Protein AF-A0ABD2E336-F1 (afdb_monomer)

pLDDT: mean 95.18, std 4.72, range [58.19, 98.5]

Organism: Daubentonia madagascariensis (NCBI:txid31869)

Radius of gyration: 16.61 Å; Cα contacts (8 Å, |Δi|>4): 92; chains: 1; bounding box: 41×36×40 Å

InterPro domains:
  IPR001698 F-actin-capping protein subunit beta [PF01115] (6-111)
  IPR001698 F-actin-capping protein subunit beta [PR00192] (5-25)
  IPR001698 F-actin-capping protein subunit beta [PR00192] (26-47)
  IPR001698 F-actin-capping protein subunit beta [PR00192] (57-83)
  IPR001698 F-actin-capping protein subunit beta [PR00192] (97-112)
  IPR001698 F-actin-capping protein subunit beta [PTHR10619] (1-112)
  IPR019771 F-actin capping protein, beta subunit, conserved site [PS00231] (62-67)
  IPR037282 F-actin-capping protein subunit alpha/beta [SSF90096] (2-112)
  IPR043175 F-actin-capping protein subunit beta, N-terminal domain [G3DSA:1.20.58.570] (1-89)

Nearest PDB structures (foldseek):
  3aa6-assembly1_B  TM=1.005E+00  e=2.954E-17  Gallus gallus
  7ds6-assembly1_B  TM=1.005E+00  e=5.542E-17  Gallus gallus
  3lk4-assembly12_8  TM=1.004E+00  e=9.166E-17  Gallus gallus
  7ds3-assembly1_B  TM=8.995E-01  e=4.887E-17  Gallus gallus
  7ds2-assembly1_B  TM=9.276E-01  e=1.337E-16  Gallus gallus

Foldseek 3Di:
DVVVLLVVLVVVLVPPDVVCNVVSLVVSCVVPVVCNVVSLVPRDDPWDWDADPVVRDIDTDGPVQDDDHWGADLPPRATVVGDPDDDHDDPVVNVVSNVVVVVVVVVVVVPD

Sequence (112 aa):
MSDQQLDCALDLMRRLPPQQIEKNLSDLIDLVPGLCEDLLSSVDQPLKIARDKVVGKDYLLCDYNRDGDSYRSPWSNKYDPPLEDGAMPSARLRKLEVEANNAFDQYRDLCF

Secondary structure (DSSP, 8-state):
-HHHHHHHHHHHHTTS-GGGHHHHHHHHHHH-GGGHHHHHHHS--PPEEEEETTTTEEEEE-GGGEETTEEE-TTT--EES--SS-----HHHHHHHHHHHHHHHHHHHHH-

Solvent-accessible surface area (backbone atoms only — not comparable to full-atom values): 6938 Å² total; per-residue (Å²): 110,68,66,62,52,49,55,51,51,56,54,46,65,75,67,51,67,72,93,43,47,74,58,53,50,52,54,48,31,73,73,41,61,92,44,40,70,63,46,58,75,69,51,90,70,86,73,42,81,46,70,39,84,88,78,72,45,78,43,76,50,54,64,93,42,47,48,93,93,18,38,48,35,85,82,78,69,43,43,53,60,79,61,96,82,59,92,72,72,54,75,71,53,45,55,52,50,50,55,48,51,59,53,50,52,54,48,43,74,75,74,110

Structure (mmCIF, N/CA/C/O backbone):
data_AF-A0ABD2E336-F1
#
_entry.id   AF-A0ABD2E336-F1
#
loop_
_atom_site.group_PDB
_atom_site.id
_atom_site.type_symbol
_atom_site.label_atom_id
_atom_site.label_alt_id
_atom_site.label_comp_id
_atom_site.label_asym_id
_atom_site.label_entity_id
_atom_site.label_seq_id
_atom_site.pdbx_PDB_ins_code
_atom_site.Cartn_x
_atom_site.Cartn_y
_atom_site.Cartn_z
_atom_site.occupancy
_atom_site.B_iso_or_equiv
_atom_site.auth_seq_id
_atom_site.auth_comp_id
_atom_site.auth_asym_id
_atom_site.auth_atom_id
_atom_site.pdbx_PDB_model_num
ATOM 1 N N . MET A 1 1 ? 25.079 -2.117 -12.915 1.00 58.19 1 MET A N 1
ATOM 2 C CA . MET A 1 1 ? 24.184 -2.356 -14.072 1.00 58.19 1 MET A CA 1
ATOM 3 C C . MET A 1 1 ? 22.735 -2.258 -13.620 1.00 58.19 1 MET A C 1
ATOM 5 O O . MET A 1 1 ? 22.050 -1.418 -14.176 1.00 58.19 1 MET A O 1
ATOM 9 N N . SER A 1 2 ? 22.330 -2.982 -12.564 1.00 74.31 2 SER A N 1
ATOM 10 C CA . SER A 1 2 ? 21.000 -2.847 -11.934 1.00 74.31 2 SER A CA 1
ATOM 11 C C . SER A 1 2 ? 20.663 -1.406 -11.522 1.00 74.31 2 SER A C 1
ATOM 13 O O . SER A 1 2 ? 19.646 -0.880 -11.952 1.00 74.31 2 SER A O 1
ATOM 15 N N . ASP A 1 3 ? 21.568 -0.717 -10.815 1.00 86.44 3 ASP A N 1
ATOM 16 C CA . ASP A 1 3 ? 21.318 0.649 -10.312 1.00 86.44 3 ASP A CA 1
ATOM 17 C C . ASP A 1 3 ? 21.028 1.661 -11.426 1.00 86.44 3 ASP A C 1
ATOM 19 O O . ASP A 1 3 ? 20.097 2.451 -11.334 1.00 86.44 3 ASP A O 1
ATOM 23 N N . GLN A 1 4 ? 21.774 1.590 -12.533 1.00 94.38 4 GLN A N 1
ATOM 24 C CA . GLN A 1 4 ? 21.534 2.462 -13.683 1.00 94.38 4 GLN A CA 1
ATOM 25 C C . GLN A 1 4 ? 20.177 2.165 -14.338 1.00 94.38 4 GLN A C 1
ATOM 27 O O . GLN A 1 4 ? 19.512 3.080 -14.816 1.00 94.38 4 GLN A O 1
ATOM 32 N N . GLN A 1 5 ? 19.763 0.895 -14.377 1.00 94.38 5 GLN A N 1
ATOM 33 C CA . GLN A 1 5 ? 18.451 0.523 -14.906 1.00 94.38 5 GLN A CA 1
ATOM 34 C C . GLN A 1 5 ? 17.330 1.035 -13.999 1.00 94.38 5 GLN A C 1
ATOM 36 O O . GLN A 1 5 ? 16.352 1.567 -14.520 1.00 94.38 5 GLN A O 1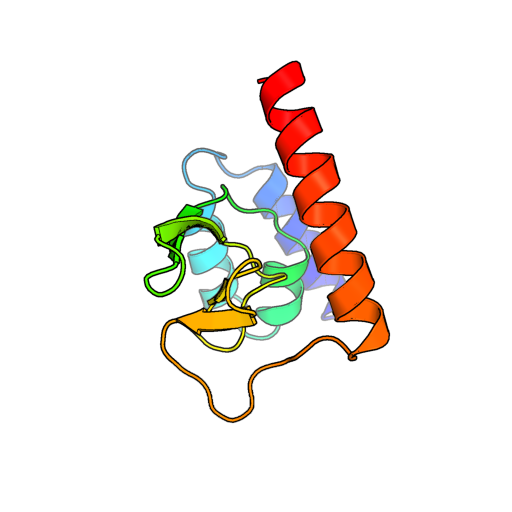
ATOM 41 N N . LEU A 1 6 ? 17.494 0.944 -12.675 1.00 93.69 6 LEU A N 1
ATOM 42 C CA . LEU A 1 6 ? 16.545 1.491 -11.710 1.00 93.69 6 LEU A CA 1
ATOM 43 C C . LEU A 1 6 ? 16.445 3.017 -11.831 1.00 93.69 6 LEU A C 1
ATOM 45 O O . LEU A 1 6 ? 15.343 3.541 -11.972 1.00 93.69 6 LEU A O 1
ATOM 49 N N . ASP A 1 7 ? 17.573 3.728 -11.893 1.00 96.56 7 ASP A N 1
ATOM 50 C CA . ASP A 1 7 ? 17.597 5.183 -12.091 1.00 96.56 7 ASP A CA 1
ATOM 51 C C . ASP A 1 7 ? 16.844 5.602 -13.362 1.00 96.56 7 ASP A C 1
ATOM 53 O O . ASP A 1 7 ? 16.034 6.536 -13.342 1.00 96.56 7 ASP A O 1
ATOM 57 N N . CYS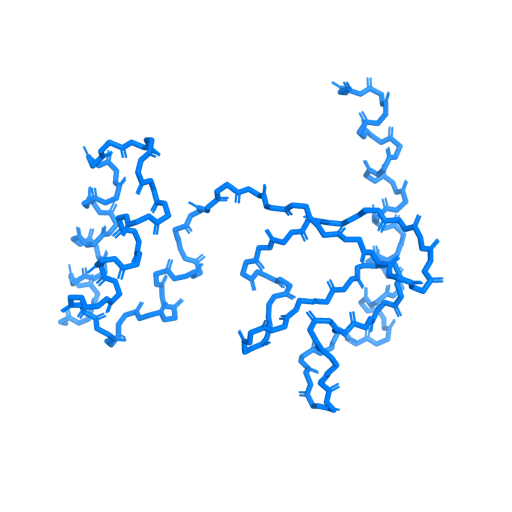 A 1 8 ? 17.070 4.891 -14.473 1.00 96.75 8 CYS A N 1
ATOM 58 C CA . CYS A 1 8 ? 16.367 5.132 -15.731 1.00 96.75 8 CYS A CA 1
ATOM 59 C C . CYS A 1 8 ? 14.870 4.799 -15.641 1.00 96.75 8 CYS A C 1
ATOM 61 O O . CYS A 1 8 ? 14.051 5.534 -16.191 1.00 96.75 8 CYS A O 1
ATOM 63 N N . ALA A 1 9 ? 14.503 3.719 -14.953 1.00 96.19 9 ALA A N 1
ATOM 64 C CA . ALA A 1 9 ? 13.117 3.305 -14.769 1.00 96.19 9 ALA A CA 1
ATOM 65 C C . ALA A 1 9 ? 12.331 4.328 -13.927 1.00 96.19 9 ALA A C 1
ATOM 67 O O . ALA A 1 9 ? 11.244 4.758 -14.319 1.00 96.19 9 ALA A O 1
ATOM 68 N N . LEU A 1 10 ? 12.921 4.812 -12.830 1.00 96.19 10 LEU A N 1
ATOM 69 C CA . LEU A 1 10 ? 12.349 5.883 -12.014 1.00 96.19 10 LEU A CA 1
ATOM 70 C C . LEU A 1 10 ? 12.250 7.200 -12.795 1.00 96.19 10 LEU A C 1
ATOM 72 O O . LEU A 1 10 ? 11.274 7.936 -12.648 1.00 96.19 10 LEU A O 1
ATOM 76 N N . ASP A 1 11 ? 13.230 7.506 -13.651 1.00 97.62 11 ASP A N 1
ATOM 77 C CA . ASP A 1 11 ? 13.152 8.672 -14.536 1.00 97.62 11 ASP A CA 1
ATOM 78 C C . ASP A 1 11 ? 12.018 8.566 -15.553 1.00 97.62 11 ASP A C 1
ATOM 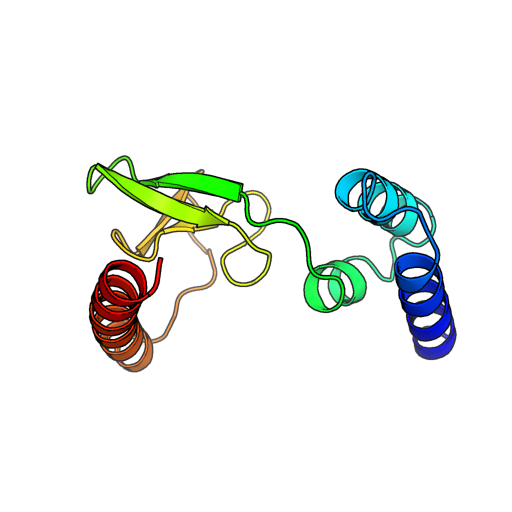80 O O . ASP A 1 11 ? 11.320 9.550 -15.803 1.00 97.62 11 ASP A O 1
ATOM 84 N N . LEU A 1 12 ? 11.779 7.369 -16.084 1.00 97.19 12 LEU A N 1
ATOM 85 C CA . LEU A 1 12 ? 10.674 7.117 -16.994 1.00 97.19 12 LEU A CA 1
ATOM 86 C C . LEU A 1 12 ? 9.322 7.337 -16.298 1.00 97.19 12 LEU A C 1
ATOM 88 O O . LEU A 1 12 ? 8.468 8.046 -16.835 1.00 97.19 12 LEU A O 1
ATOM 92 N N . MET A 1 13 ? 9.157 6.837 -15.070 1.00 96.69 13 MET A N 1
ATOM 93 C CA . MET A 1 13 ? 7.928 7.026 -14.284 1.00 96.69 13 MET A CA 1
ATOM 94 C C . MET A 1 13 ? 7.651 8.493 -13.926 1.00 96.69 13 MET A C 1
ATOM 96 O O . MET A 1 13 ? 6.492 8.878 -13.800 1.00 96.69 13 MET A O 1
ATOM 100 N N . ARG A 1 14 ? 8.682 9.348 -13.847 1.00 96.75 14 ARG A N 1
ATOM 101 C CA . ARG A 1 14 ? 8.515 10.806 -13.675 1.00 96.75 14 ARG A CA 1
ATOM 102 C C . ARG A 1 14 ? 8.065 11.538 -14.944 1.00 96.75 14 ARG A C 1
ATOM 104 O O . ARG A 1 14 ? 7.663 12.698 -14.858 1.00 96.75 14 ARG A O 1
ATOM 111 N N . ARG A 1 15 ? 8.180 10.915 -16.121 1.00 97.44 15 ARG A N 1
ATOM 112 C CA . ARG A 1 15 ? 7.923 11.550 -17.428 1.00 97.44 15 ARG A CA 1
ATOM 113 C C . ARG A 1 15 ? 6.687 11.016 -18.136 1.00 97.44 15 ARG A C 1
ATOM 115 O O . ARG A 1 15 ? 6.093 11.745 -18.930 1.00 97.44 15 ARG A O 1
ATOM 122 N N . LEU A 1 16 ? 6.326 9.757 -17.901 1.00 97.31 16 LEU A N 1
ATOM 123 C CA . LEU A 1 16 ? 5.131 9.164 -18.489 1.00 97.31 16 LEU A CA 1
ATOM 124 C C . LEU A 1 16 ? 3.852 9.821 -17.935 1.00 97.31 16 LEU A C 1
ATOM 126 O O . LEU A 1 16 ? 3.852 10.323 -16.810 1.00 97.31 16 LEU A O 1
ATOM 130 N N . PRO A 1 17 ? 2.742 9.819 -18.698 1.00 97.31 17 PRO A N 1
ATOM 131 C CA . PRO A 1 17 ? 1.483 10.394 -18.239 1.00 97.31 17 PRO A CA 1
ATOM 132 C C . PRO A 1 17 ? 1.008 9.744 -16.927 1.00 97.31 17 PRO A C 1
ATOM 134 O O . PRO A 1 17 ? 0.769 8.530 -16.907 1.00 97.31 17 PRO A O 1
ATOM 137 N N . PRO A 1 18 ? 0.808 10.517 -15.842 1.00 95.69 18 PRO A N 1
ATOM 138 C CA . PRO A 1 18 ? 0.460 9.961 -14.533 1.00 95.69 18 PRO A CA 1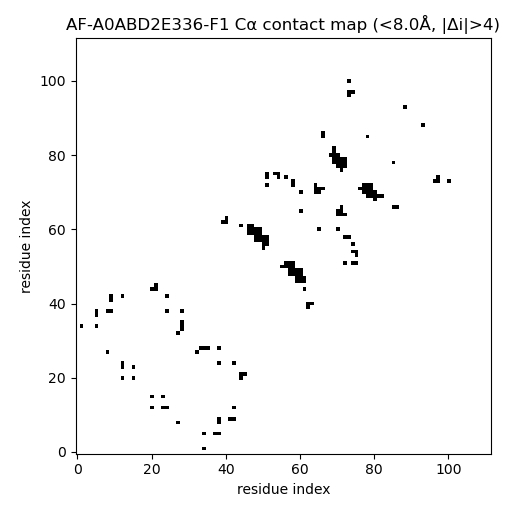
ATOM 139 C C . PRO A 1 18 ? -0.933 9.315 -14.506 1.00 95.69 18 PRO A C 1
ATOM 141 O O . PRO A 1 18 ? -1.208 8.474 -13.659 1.00 95.69 18 PRO A O 1
ATOM 144 N N . GLN A 1 19 ? -1.810 9.635 -15.463 1.00 95.31 19 GLN A N 1
ATOM 145 C CA . GLN A 1 19 ? -3.129 9.002 -15.603 1.00 95.31 19 GLN A CA 1
ATOM 146 C C . GLN A 1 19 ? -3.039 7.502 -15.921 1.00 95.31 19 GLN A C 1
ATOM 148 O O . GLN A 1 19 ? -4.021 6.786 -15.758 1.00 95.31 19 GLN A O 1
ATOM 153 N N . GLN A 1 20 ? -1.883 7.033 -16.398 1.00 95.75 20 GLN A N 1
ATOM 154 C CA . GLN A 1 20 ? -1.640 5.637 -16.757 1.00 95.75 20 GLN A CA 1
ATOM 155 C C . GLN A 1 20 ? -0.681 4.951 -15.777 1.00 95.75 20 GLN A C 1
ATOM 157 O O . GLN A 1 20 ? -0.135 3.912 -16.114 1.00 95.75 20 GLN A O 1
ATOM 162 N N . ILE A 1 21 ? -0.462 5.506 -14.578 1.00 95.00 21 ILE A N 1
ATOM 163 C CA . ILE A 1 21 ? 0.586 5.059 -13.646 1.00 95.00 21 ILE A CA 1
ATOM 164 C C . ILE A 1 21 ? 0.572 3.552 -13.352 1.00 95.00 21 ILE A C 1
ATOM 166 O O . ILE A 1 21 ? 1.624 2.925 -13.421 1.00 95.00 21 ILE A O 1
ATOM 170 N N . GLU A 1 22 ? -0.602 2.956 -13.117 1.00 92.19 22 GLU A N 1
ATOM 171 C CA . GLU A 1 22 ? -0.723 1.512 -12.860 1.00 92.19 22 GLU A CA 1
ATOM 172 C C . GLU A 1 22 ? -0.265 0.686 -14.069 1.00 92.19 22 GLU A C 1
ATOM 174 O O . GLU A 1 22 ? 0.485 -0.279 -13.934 1.00 92.19 22 GLU A O 1
ATOM 179 N N . LYS A 1 23 ? -0.675 1.107 -15.271 1.00 94.88 23 LYS A N 1
ATOM 180 C CA . LYS A 1 23 ? -0.284 0.456 -16.519 1.00 94.88 23 LYS A CA 1
ATOM 181 C C . LYS A 1 23 ? 1.200 0.661 -16.814 1.00 94.88 23 LYS A C 1
ATOM 183 O O . LYS A 1 23 ? 1.879 -0.297 -17.142 1.00 94.88 23 LYS A O 1
ATOM 188 N N . ASN A 1 24 ? 1.703 1.883 -16.656 1.00 96.50 24 ASN A N 1
ATOM 189 C CA . ASN A 1 24 ? 3.106 2.215 -16.882 1.00 96.50 24 ASN A CA 1
ATOM 190 C C . ASN A 1 24 ? 4.020 1.367 -15.992 1.00 96.50 24 ASN A C 1
ATOM 192 O O . ASN A 1 24 ? 5.034 0.873 -16.469 1.00 96.50 24 ASN A O 1
ATOM 196 N N . LEU A 1 25 ? 3.656 1.180 -14.719 1.00 95.00 25 LEU A N 1
ATOM 197 C CA . LEU A 1 25 ? 4.426 0.345 -13.803 1.00 95.00 25 LEU A CA 1
ATOM 198 C C . LEU A 1 25 ? 4.375 -1.133 -14.206 1.00 95.00 25 LEU A C 1
ATOM 200 O O . LEU A 1 25 ? 5.418 -1.778 -14.235 1.00 95.00 25 LEU A O 1
ATOM 204 N N . SER A 1 26 ? 3.194 -1.649 -14.566 1.00 94.25 26 SER A N 1
ATOM 205 C CA . SER A 1 26 ? 3.048 -3.019 -15.077 1.00 94.25 26 SER A CA 1
ATOM 206 C C . SER A 1 26 ? 3.908 -3.249 -16.323 1.00 94.25 26 SER A C 1
ATOM 208 O O . SER A 1 26 ? 4.702 -4.184 -16.355 1.00 94.25 26 SER A O 1
ATOM 210 N N . ASP A 1 27 ? 3.813 -2.356 -17.310 1.00 96.62 27 ASP A N 1
ATOM 211 C CA . ASP A 1 27 ? 4.574 -2.432 -18.560 1.00 96.62 27 ASP A CA 1
ATOM 212 C C . ASP A 1 27 ? 6.096 -2.339 -18.293 1.00 96.62 27 ASP A C 1
ATOM 214 O O . ASP A 1 27 ? 6.900 -2.955 -18.994 1.00 96.62 27 ASP A O 1
ATOM 218 N N . LEU A 1 28 ? 6.512 -1.586 -17.267 1.00 95.38 28 LEU A N 1
ATOM 219 C CA . LEU A 1 28 ? 7.918 -1.433 -16.880 1.00 95.38 28 LEU A CA 1
ATOM 220 C C . LEU A 1 28 ? 8.474 -2.674 -16.168 1.00 95.38 28 LEU A C 1
ATOM 222 O O . LEU A 1 28 ? 9.622 -3.048 -16.415 1.00 95.38 28 LEU A O 1
ATOM 226 N N . ILE A 1 29 ? 7.659 -3.328 -15.335 1.00 94.62 29 ILE A N 1
ATOM 227 C CA . ILE A 1 29 ? 7.985 -4.621 -14.720 1.00 94.62 29 ILE A CA 1
ATOM 228 C C . ILE A 1 29 ? 8.102 -5.700 -15.803 1.00 94.62 29 ILE A C 1
ATOM 230 O O . ILE A 1 29 ? 9.066 -6.461 -15.791 1.00 94.62 29 ILE A O 1
ATOM 234 N N . ASP A 1 30 ? 7.193 -5.725 -16.780 1.00 95.25 30 ASP A N 1
ATOM 235 C CA . ASP A 1 30 ? 7.260 -6.663 -17.908 1.00 95.25 30 ASP A CA 1
ATOM 236 C C . ASP A 1 30 ? 8.515 -6.439 -18.770 1.00 95.25 30 ASP A C 1
ATOM 238 O O . ASP A 1 30 ? 9.131 -7.393 -19.255 1.00 95.25 30 ASP A O 1
ATOM 242 N N . LEU A 1 31 ? 8.927 -5.177 -18.945 1.00 95.62 31 LEU A N 1
ATOM 243 C CA . LEU A 1 31 ? 10.123 -4.809 -19.702 1.00 95.62 31 LEU A CA 1
ATOM 244 C C . LEU A 1 31 ? 11.422 -5.195 -18.981 1.00 95.62 31 LEU A C 1
ATOM 246 O O . LEU A 1 31 ? 12.381 -5.622 -19.629 1.00 95.62 31 LEU A O 1
ATOM 250 N N . VAL A 1 32 ? 11.478 -5.026 -17.656 1.00 94.62 32 VAL A N 1
ATOM 251 C CA . VAL A 1 32 ? 12.660 -5.342 -16.840 1.00 94.62 32 VAL A CA 1
ATOM 252 C C . VAL A 1 32 ? 12.253 -6.131 -15.585 1.00 94.62 32 VAL A C 1
ATOM 254 O O . VAL A 1 32 ? 12.294 -5.593 -14.476 1.00 94.62 32 VAL A O 1
ATOM 257 N N . PRO A 1 33 ? 11.940 -7.438 -15.714 1.00 93.56 33 PRO A N 1
ATOM 258 C CA . PRO A 1 33 ? 11.415 -8.236 -14.598 1.00 93.56 33 PRO A CA 1
ATOM 259 C C . PRO A 1 33 ? 12.357 -8.331 -13.394 1.00 93.56 33 PRO A C 1
ATOM 261 O O . PRO A 1 33 ? 11.911 -8.504 -12.263 1.00 93.56 33 PRO A O 1
ATOM 264 N N . GLY A 1 34 ? 13.667 -8.186 -13.621 1.00 93.69 34 GLY A N 1
ATOM 265 C CA . GLY A 1 34 ? 14.678 -8.199 -12.562 1.00 93.69 34 GLY A CA 1
ATOM 266 C C . GLY A 1 34 ? 14.599 -7.024 -11.583 1.00 93.69 34 GLY A C 1
ATOM 267 O O . GLY A 1 34 ? 15.223 -7.103 -10.535 1.00 93.69 34 GLY A O 1
ATOM 268 N N . LEU A 1 35 ? 13.842 -5.966 -11.902 1.00 93.69 35 LEU A N 1
ATOM 269 C CA . LEU A 1 35 ? 13.628 -4.806 -11.029 1.00 93.69 35 LEU A CA 1
ATOM 270 C C . LEU A 1 35 ? 12.249 -4.807 -10.351 1.00 93.69 35 LEU A C 1
ATOM 272 O O . LEU A 1 35 ? 11.868 -3.797 -9.773 1.00 93.69 35 LEU A O 1
ATOM 276 N N . CYS A 1 36 ? 11.474 -5.893 -10.434 1.00 90.88 36 CYS A N 1
ATOM 277 C CA . CYS A 1 36 ? 10.094 -5.929 -9.935 1.00 90.88 36 CYS A CA 1
ATOM 278 C C . CYS A 1 36 ? 9.968 -5.454 -8.473 1.00 90.88 36 CYS A C 1
ATOM 280 O O . CYS A 1 36 ? 9.173 -4.562 -8.186 1.00 90.88 36 CYS A O 1
ATOM 282 N N . GLU A 1 37 ? 10.791 -5.992 -7.570 1.00 89.25 37 GLU A N 1
ATOM 283 C CA . GLU A 1 37 ? 10.784 -5.638 -6.142 1.00 89.25 37 GLU A CA 1
ATOM 284 C C . GLU A 1 37 ? 11.208 -4.177 -5.903 1.00 89.25 37 GLU A C 1
ATOM 286 O O . GLU A 1 37 ? 10.540 -3.434 -5.179 1.00 89.25 37 GLU A O 1
ATOM 291 N N . ASP A 1 38 ? 12.267 -3.722 -6.578 1.00 93.19 38 ASP A N 1
ATOM 292 C CA . ASP A 1 38 ? 12.757 -2.343 -6.469 1.00 93.19 38 ASP A CA 1
ATOM 293 C C . ASP A 1 38 ? 11.725 -1.329 -6.994 1.00 93.19 38 ASP A C 1
ATOM 295 O O . ASP A 1 38 ? 11.533 -0.259 -6.415 1.00 93.19 38 ASP A O 1
ATOM 299 N N . LEU A 1 39 ? 11.029 -1.658 -8.086 1.00 93.19 39 LEU A N 1
ATOM 300 C CA . LEU A 1 39 ? 10.009 -0.798 -8.685 1.00 93.19 39 LEU A CA 1
ATOM 301 C C . LEU A 1 39 ? 8.738 -0.735 -7.842 1.00 93.19 39 LEU A C 1
ATOM 303 O O . LEU A 1 39 ? 8.214 0.358 -7.640 1.00 93.19 39 LEU A O 1
ATOM 307 N N . LEU A 1 40 ? 8.250 -1.870 -7.335 1.00 90.69 40 LEU A N 1
ATOM 308 C CA . LEU A 1 40 ? 7.057 -1.906 -6.484 1.00 90.69 40 LEU A CA 1
ATOM 309 C C . LEU A 1 40 ? 7.261 -1.156 -5.160 1.00 90.69 40 LEU A C 1
ATOM 311 O O . LEU A 1 40 ? 6.332 -0.504 -4.684 1.00 90.69 40 LEU A O 1
ATOM 315 N N . SER A 1 41 ? 8.484 -1.177 -4.623 1.00 90.81 41 SER A N 1
ATOM 316 C CA . SER A 1 41 ? 8.840 -0.467 -3.389 1.00 90.81 41 SER A CA 1
ATOM 317 C C . SER A 1 41 ? 9.166 1.020 -3.589 1.00 90.81 41 SER A C 1
ATOM 319 O O . SER A 1 41 ? 9.007 1.806 -2.656 1.00 90.81 41 SER A O 1
ATOM 321 N N . SER A 1 42 ? 9.603 1.427 -4.788 1.00 92.50 42 SER A N 1
ATOM 322 C CA . SER A 1 42 ? 10.063 2.802 -5.061 1.00 92.50 42 SER A CA 1
ATOM 323 C C . SER A 1 42 ? 9.075 3.659 -5.857 1.00 92.50 42 SER A C 1
ATOM 325 O O . SER A 1 42 ? 9.235 4.881 -5.911 1.00 92.50 42 SER A O 1
ATOM 327 N N . VAL A 1 43 ? 8.088 3.050 -6.520 1.00 92.88 43 VAL A N 1
ATOM 328 C CA . VAL A 1 43 ? 7.112 3.757 -7.358 1.00 92.88 43 VAL A CA 1
ATOM 329 C C . VAL A 1 43 ? 5.747 3.765 -6.683 1.00 92.88 43 VA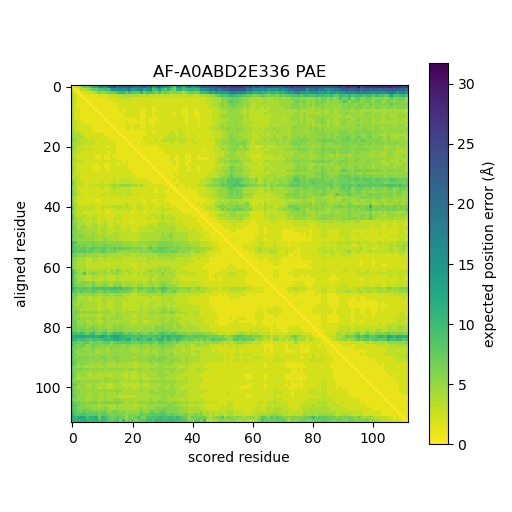L A C 1
ATOM 331 O O . VAL A 1 43 ? 5.038 2.760 -6.652 1.00 92.88 43 VAL A O 1
ATOM 334 N N . ASP A 1 44 ? 5.356 4.939 -6.191 1.00 92.44 44 ASP A N 1
ATOM 335 C CA . ASP A 1 44 ? 4.050 5.140 -5.572 1.00 92.44 44 ASP A CA 1
ATOM 336 C C . ASP A 1 44 ? 2.909 4.871 -6.561 1.00 92.44 44 ASP A C 1
ATOM 338 O O . ASP A 1 44 ? 2.915 5.333 -7.704 1.00 92.44 44 ASP A O 1
ATOM 342 N N . GLN A 1 45 ? 1.882 4.167 -6.089 1.00 91.94 45 GLN A N 1
ATOM 343 C CA . GLN A 1 45 ? 0.651 3.915 -6.830 1.00 91.94 45 GLN A CA 1
ATOM 344 C C . GLN A 1 45 ? -0.548 4.563 -6.127 1.00 91.94 45 GLN A C 1
ATOM 346 O O . GLN A 1 45 ? -0.533 4.736 -4.904 1.00 91.94 45 GLN A O 1
ATOM 351 N N . PRO A 1 46 ? -1.620 4.895 -6.868 1.00 94.75 46 PRO A N 1
ATOM 352 C CA . PRO A 1 46 ? -2.881 5.300 -6.268 1.00 94.75 46 PRO A CA 1
ATOM 353 C C . PRO A 1 46 ? -3.363 4.264 -5.248 1.00 94.75 46 PRO A C 1
ATOM 355 O O . PRO A 1 46 ? -3.409 3.065 -5.531 1.00 94.75 46 PRO A O 1
ATOM 358 N N . LEU A 1 47 ? -3.744 4.733 -4.060 1.00 95.62 47 LEU A N 1
ATOM 359 C CA . LEU A 1 47 ? -4.237 3.857 -3.002 1.00 95.62 47 LEU A CA 1
ATOM 360 C C . LEU A 1 47 ? -5.582 3.252 -3.410 1.00 95.62 47 LEU A C 1
ATOM 362 O O . LEU A 1 47 ? -6.514 3.968 -3.783 1.00 95.62 47 LEU A O 1
ATOM 366 N N . LYS A 1 48 ? -5.691 1.928 -3.297 1.00 96.00 48 LYS A N 1
ATOM 367 C CA . LYS A 1 48 ? -6.943 1.196 -3.525 1.00 96.00 48 LYS A CA 1
ATOM 368 C C . LYS A 1 48 ? -7.618 0.919 -2.189 1.00 96.00 48 LYS A C 1
ATOM 370 O O . LYS A 1 48 ? -6.945 0.752 -1.176 1.00 96.00 48 LYS A O 1
ATOM 375 N N . ILE A 1 49 ? -8.945 0.873 -2.181 1.00 97.75 49 ILE A N 1
ATOM 376 C CA . ILE A 1 49 ? -9.727 0.577 -0.977 1.00 97.75 49 ILE A CA 1
ATOM 377 C C . ILE A 1 49 ? -10.159 -0.888 -1.014 1.00 97.75 49 ILE A C 1
ATOM 379 O O . ILE A 1 49 ? -10.697 -1.355 -2.018 1.00 97.75 49 ILE A O 1
ATOM 383 N N . ALA A 1 50 ? -9.972 -1.591 0.098 1.00 97.69 50 ALA A N 1
ATOM 384 C CA . ALA A 1 50 ? -10.536 -2.910 0.348 1.00 97.69 50 ALA A CA 1
ATOM 385 C C . ALA A 1 50 ? -11.360 -2.915 1.640 1.00 97.69 50 ALA A C 1
ATOM 387 O O . ALA A 1 50 ? -11.195 -2.059 2.508 1.00 97.69 50 ALA A O 1
ATOM 388 N N . ARG A 1 51 ? -12.252 -3.903 1.778 1.00 98.12 51 ARG A N 1
ATOM 389 C CA . ARG A 1 51 ? -13.099 -4.080 2.964 1.00 98.12 51 ARG A CA 1
ATOM 390 C C . ARG A 1 51 ? -12.580 -5.232 3.811 1.00 98.12 51 ARG A C 1
ATOM 392 O O . ARG A 1 51 ? -12.549 -6.372 3.354 1.00 98.12 51 ARG A O 1
ATOM 399 N N . ASP A 1 52 ? -12.252 -4.964 5.069 1.00 97.81 52 ASP A N 1
ATOM 400 C CA . ASP A 1 52 ? -12.026 -6.012 6.059 1.00 97.81 52 ASP A CA 1
ATOM 401 C C . ASP A 1 52 ? -13.368 -6.681 6.380 1.00 97.81 52 ASP A C 1
ATOM 403 O O . ASP A 1 52 ? -14.260 -6.063 6.965 1.00 97.81 52 ASP A O 1
ATOM 407 N N . LYS A 1 53 ? -13.520 -7.951 5.995 1.00 96.62 53 LYS A N 1
ATOM 408 C CA . LYS A 1 53 ? -14.763 -8.720 6.177 1.00 96.62 53 LYS A CA 1
ATOM 409 C C . LYS A 1 53 ? -15.008 -9.147 7.629 1.00 96.62 53 LYS A C 1
ATOM 411 O O . LYS A 1 53 ? -16.135 -9.494 7.966 1.00 96.62 53 LYS A O 1
ATOM 416 N N . VAL A 1 54 ? -13.982 -9.139 8.482 1.00 96.62 54 VAL A N 1
ATOM 417 C CA . VAL A 1 54 ? -14.073 -9.530 9.898 1.00 96.62 54 VAL A CA 1
ATOM 418 C C . VAL A 1 54 ? -14.612 -8.375 10.732 1.00 96.62 54 VAL A C 1
ATOM 420 O O . VAL A 1 54 ? -15.503 -8.568 11.553 1.00 96.62 54 VAL A O 1
ATOM 423 N N . VAL A 1 55 ? -14.065 -7.176 10.526 1.00 96.44 55 VAL A N 1
ATOM 424 C CA . VAL A 1 55 ? -14.416 -5.983 11.318 1.00 96.44 55 VAL A CA 1
ATOM 425 C C . VAL A 1 55 ? -15.457 -5.115 10.605 1.00 96.44 55 VAL A C 1
ATOM 427 O O . VAL A 1 55 ? -16.122 -4.300 11.238 1.00 96.44 55 VAL A O 1
ATOM 430 N N . GLY A 1 56 ? -15.623 -5.282 9.291 1.00 96.56 56 GLY A N 1
ATOM 431 C CA . GLY A 1 56 ? -16.514 -4.455 8.486 1.00 96.56 56 GLY A CA 1
ATOM 432 C C . GLY A 1 56 ? -16.008 -3.019 8.373 1.00 96.56 56 GLY A C 1
ATOM 433 O O . GLY A 1 56 ? -16.802 -2.093 8.492 1.00 96.56 56 GLY A O 1
ATOM 434 N N . LYS A 1 57 ? -14.701 -2.823 8.170 1.00 96.94 57 LYS A N 1
ATOM 435 C CA . LYS A 1 57 ? -14.074 -1.504 7.983 1.00 96.94 57 LYS A CA 1
ATOM 436 C C . LYS A 1 57 ? -13.252 -1.469 6.704 1.00 96.94 57 LYS A C 1
ATOM 438 O O . LYS A 1 57 ? -12.692 -2.487 6.305 1.00 96.94 57 LYS A O 1
ATOM 443 N N . ASP A 1 58 ? -13.177 -0.300 6.085 1.00 98.25 58 ASP A N 1
ATOM 444 C CA . ASP A 1 58 ? -12.335 -0.093 4.910 1.00 98.25 58 ASP A CA 1
ATOM 445 C C . ASP A 1 58 ? -10.864 0.039 5.323 1.00 98.25 58 ASP A C 1
ATOM 447 O O . ASP A 1 58 ? -10.549 0.495 6.426 1.00 98.25 58 ASP A O 1
ATOM 451 N N . TYR A 1 59 ? -9.960 -0.396 4.453 1.00 98.38 59 TYR A N 1
ATOM 452 C CA . TYR A 1 59 ? -8.521 -0.214 4.596 1.00 98.38 59 TYR A CA 1
ATOM 453 C C . TYR A 1 59 ? -7.871 0.018 3.230 1.00 98.38 59 TYR A C 1
ATOM 455 O O . TYR A 1 59 ? -8.443 -0.313 2.190 1.00 98.38 59 TYR A O 1
ATOM 463 N N . LEU A 1 60 ? -6.689 0.633 3.243 1.00 98.06 60 LEU A N 1
ATOM 464 C CA . LEU A 1 60 ? -5.962 1.014 2.035 1.00 98.06 60 LEU A CA 1
ATOM 465 C C . LEU A 1 60 ? -4.968 -0.081 1.640 1.00 98.06 60 LEU A C 1
ATOM 467 O O . LEU A 1 60 ? -4.349 -0.710 2.501 1.00 98.06 60 LEU A O 1
ATOM 471 N N . LEU A 1 61 ? -4.840 -0.304 0.336 1.00 97.31 61 LEU A N 1
ATOM 472 C CA . LEU A 1 61 ? -3.908 -1.251 -0.263 1.00 97.31 61 LEU A CA 1
ATOM 473 C C . LEU A 1 61 ? -2.710 -0.503 -0.839 1.00 97.31 61 LEU A C 1
ATOM 475 O O . LEU A 1 61 ? -2.880 0.439 -1.619 1.00 97.31 61 LEU A O 1
ATOM 479 N N . CYS A 1 62 ? -1.516 -0.961 -0.490 1.00 94.25 62 CYS A N 1
ATOM 480 C CA . CYS A 1 62 ? -0.254 -0.557 -1.091 1.00 94.25 62 CYS A CA 1
ATOM 481 C C . CYS A 1 62 ? 0.764 -1.698 -0.967 1.00 94.25 62 CYS A C 1
ATOM 483 O O . CYS A 1 62 ? 0.473 -2.747 -0.394 1.00 94.25 62 CYS A O 1
ATOM 485 N N . ASP A 1 63 ? 1.965 -1.510 -1.505 1.00 93.31 63 ASP A N 1
ATOM 486 C CA . ASP A 1 63 ? 2.995 -2.550 -1.451 1.00 93.31 63 ASP A CA 1
ATOM 487 C C . ASP A 1 63 ? 3.437 -2.861 -0.006 1.00 93.31 63 ASP A C 1
ATOM 489 O O . ASP A 1 63 ? 3.675 -4.007 0.355 1.00 93.31 63 ASP A O 1
ATOM 493 N N . TYR A 1 64 ? 3.395 -1.865 0.888 1.00 94.75 64 TYR A N 1
ATOM 494 C CA . TYR A 1 64 ? 3.817 -2.012 2.287 1.00 94.75 64 TYR A CA 1
ATOM 495 C C . TYR A 1 64 ? 2.938 -2.934 3.144 1.00 94.75 64 TYR A C 1
ATOM 497 O O . TYR A 1 64 ? 3.372 -3.372 4.212 1.00 94.75 64 TYR A O 1
ATOM 505 N N . ASN A 1 65 ? 1.697 -3.207 2.733 1.00 96.75 65 ASN A N 1
ATOM 506 C CA . ASN A 1 65 ? 0.846 -4.210 3.378 1.00 96.75 65 ASN A CA 1
ATOM 507 C C . ASN A 1 65 ? 0.550 -5.411 2.475 1.00 96.75 65 ASN A C 1
ATOM 509 O O . ASN A 1 65 ? -0.354 -6.184 2.799 1.00 96.75 65 ASN A O 1
ATOM 513 N N . ARG A 1 66 ? 1.295 -5.569 1.377 1.00 95.44 66 ARG A N 1
ATOM 514 C CA . ARG A 1 66 ? 1.185 -6.681 0.437 1.00 95.44 66 ARG A CA 1
ATOM 515 C C . ARG A 1 66 ? 2.115 -7.825 0.833 1.00 95.44 66 ARG A C 1
ATOM 517 O O . ARG A 1 66 ? 3.215 -7.605 1.326 1.00 95.44 66 ARG A O 1
ATOM 524 N N . ASP A 1 67 ? 1.662 -9.048 0.598 1.00 93.88 67 ASP A N 1
ATOM 525 C CA . ASP A 1 67 ? 2.506 -10.239 0.541 1.00 93.88 67 ASP A CA 1
ATOM 526 C C . ASP A 1 67 ? 1.938 -11.180 -0.528 1.00 93.88 67 ASP A C 1
ATOM 528 O O . ASP A 1 67 ? 0.743 -11.491 -0.512 1.00 93.88 67 ASP A O 1
ATOM 532 N N . GLY A 1 68 ? 2.754 -11.550 -1.516 1.00 90.25 68 GLY A N 1
ATOM 533 C CA . GLY A 1 68 ? 2.277 -12.194 -2.741 1.00 90.25 68 GLY A CA 1
ATOM 534 C C . GLY A 1 68 ? 1.171 -11.370 -3.408 1.00 90.25 68 GLY A C 1
ATOM 535 O O . GLY A 1 68 ? 1.385 -10.219 -3.779 1.00 90.25 68 GLY A O 1
ATOM 536 N N . ASP A 1 69 ? -0.031 -11.932 -3.524 1.00 91.81 69 ASP A N 1
ATOM 537 C CA . ASP A 1 69 ? -1.217 -11.245 -4.066 1.00 91.81 69 ASP A CA 1
ATOM 538 C C . ASP A 1 69 ? -2.265 -10.899 -2.994 1.00 91.81 69 ASP A C 1
ATOM 540 O O . ASP A 1 69 ? -3.403 -10.541 -3.309 1.00 91.81 69 ASP A O 1
ATOM 544 N N . SER A 1 70 ? -1.884 -10.992 -1.719 1.00 96.19 70 SER A N 1
ATOM 545 C CA . SER A 1 70 ? -2.752 -10.719 -0.579 1.00 96.19 70 SER A CA 1
ATOM 546 C C . SER A 1 70 ? -2.353 -9.441 0.143 1.00 96.19 70 SER A C 1
ATOM 548 O O . SER A 1 70 ? -1.186 -9.059 0.177 1.00 96.19 70 SER A O 1
ATOM 550 N N . TYR A 1 71 ? -3.324 -8.813 0.809 1.00 98.12 71 TYR A N 1
ATOM 551 C CA . TYR A 1 71 ? -3.090 -7.596 1.586 1.00 98.12 71 TYR A CA 1
ATOM 552 C C . TYR A 1 71 ? -3.525 -7.749 3.039 1.00 98.12 71 TYR A C 1
ATOM 554 O O . TYR A 1 71 ? -4.601 -8.278 3.326 1.00 98.12 71 TYR A O 1
ATOM 562 N N . ARG A 1 72 ? -2.696 -7.262 3.968 1.00 98.50 72 ARG A N 1
ATOM 563 C CA . ARG A 1 72 ? -2.962 -7.311 5.408 1.00 98.50 72 ARG A CA 1
ATOM 564 C C . ARG A 1 72 ? -3.834 -6.139 5.836 1.00 98.50 72 ARG A C 1
ATOM 566 O O . ARG A 1 72 ? -3.453 -4.974 5.699 1.00 98.50 72 ARG A O 1
ATOM 573 N N . SER A 1 73 ? -4.979 -6.449 6.438 1.00 98.38 73 SER A N 1
ATOM 574 C CA . SER A 1 73 ? -5.823 -5.433 7.064 1.00 98.38 73 SER A CA 1
ATOM 575 C C . SER A 1 73 ? -5.211 -4.937 8.383 1.00 98.38 73 SER A C 1
ATOM 577 O O . SER A 1 73 ? -4.864 -5.758 9.244 1.00 98.38 73 SER A O 1
ATOM 579 N N . PRO A 1 74 ? -5.159 -3.612 8.623 1.00 98.31 74 PRO A N 1
ATOM 580 C CA . PRO A 1 74 ? -4.702 -3.057 9.893 1.00 98.31 74 PRO A CA 1
ATOM 581 C C . PRO A 1 74 ? -5.683 -3.338 11.040 1.00 98.31 74 PRO A C 1
ATOM 583 O O . PRO A 1 74 ? -5.295 -3.249 12.205 1.00 98.31 74 PRO A O 1
ATOM 586 N N . TRP A 1 75 ? -6.932 -3.719 10.753 1.00 97.94 75 TRP A N 1
ATOM 587 C CA . TRP A 1 75 ? -7.963 -3.949 11.766 1.00 97.94 75 TRP A CA 1
ATOM 588 C C . TRP A 1 75 ? -7.906 -5.374 12.317 1.00 97.94 75 TRP A C 1
ATOM 590 O O . TRP A 1 75 ? -7.580 -5.572 13.489 1.00 97.94 75 TRP A O 1
ATOM 600 N N . SER A 1 76 ? -8.169 -6.374 11.472 1.00 97.56 76 SER A N 1
ATOM 601 C CA . SER A 1 76 ? -8.144 -7.789 11.864 1.00 97.56 76 SER A CA 1
ATOM 602 C C . SER A 1 76 ? -6.743 -8.390 11.948 1.00 97.56 76 SER A C 1
ATOM 604 O O . SER A 1 7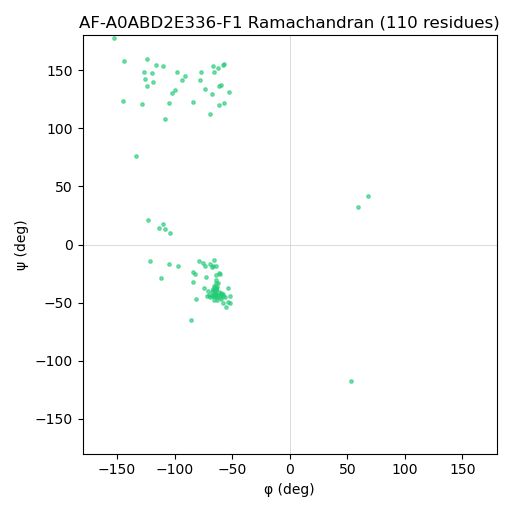6 ? -6.593 -9.463 12.532 1.00 97.56 76 SER A O 1
ATOM 606 N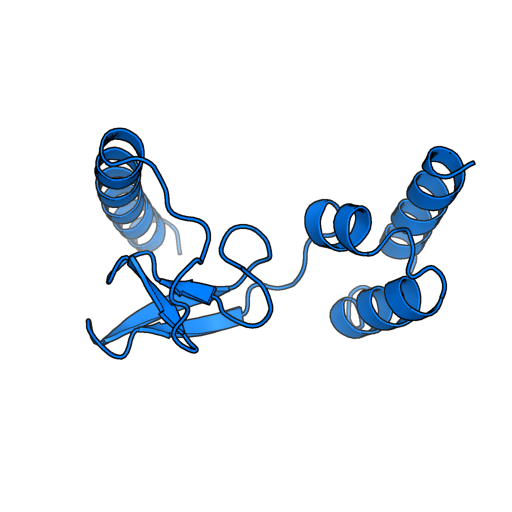 N . ASN A 1 77 ? -5.723 -7.712 11.404 1.00 97.81 77 ASN A N 1
ATOM 607 C CA . ASN A 1 77 ? -4.366 -8.241 11.256 1.00 97.81 77 ASN A CA 1
ATOM 608 C C . ASN A 1 77 ? -4.314 -9.525 10.412 1.00 97.81 77 ASN A C 1
ATOM 610 O O . ASN A 1 77 ? -3.513 -10.413 10.689 1.00 97.81 77 ASN A O 1
ATOM 614 N N . LYS A 1 78 ? -5.211 -9.662 9.432 1.00 97.69 78 LYS A N 1
ATOM 615 C CA . LYS A 1 78 ? -5.289 -10.826 8.545 1.00 97.69 78 LYS A CA 1
ATOM 616 C C . LYS A 1 78 ? -5.093 -10.407 7.099 1.00 97.69 78 LYS A C 1
ATOM 618 O O . LYS A 1 78 ? -5.502 -9.311 6.716 1.00 97.69 78 LYS A O 1
ATOM 623 N N . TYR A 1 79 ? -4.491 -11.305 6.331 1.00 98.31 79 TYR A N 1
ATOM 624 C CA . TYR A 1 79 ? -4.391 -11.197 4.884 1.00 98.31 79 TYR A CA 1
ATOM 625 C C . TYR A 1 79 ? -5.714 -11.587 4.207 1.00 98.31 79 TYR A C 1
ATOM 627 O O . TYR A 1 79 ? -6.392 -12.515 4.659 1.00 98.31 79 TYR A O 1
ATOM 635 N N . ASP A 1 80 ? -6.074 -10.875 3.139 1.00 96.94 80 ASP A N 1
ATOM 636 C CA . ASP A 1 80 ? -7.114 -11.269 2.179 1.00 96.94 80 ASP A CA 1
ATOM 637 C C . ASP A 1 80 ? -6.529 -11.190 0.751 1.00 96.94 80 ASP A C 1
ATOM 639 O O . ASP A 1 80 ? -6.089 -10.104 0.357 1.00 96.94 80 ASP A O 1
ATOM 643 N N . PRO A 1 81 ? -6.501 -12.296 -0.024 1.00 97.44 81 PRO A N 1
ATOM 644 C CA . PRO A 1 81 ? -6.829 -13.672 0.378 1.00 97.44 81 PRO A CA 1
ATOM 645 C C . PRO A 1 81 ? -5.998 -14.208 1.568 1.00 97.44 81 PRO A C 1
ATOM 647 O O . PRO A 1 81 ? -4.896 -13.715 1.809 1.00 97.44 81 PRO A O 1
ATOM 650 N N . PRO A 1 82 ? -6.492 -15.200 2.338 1.00 96.69 82 PRO A N 1
ATOM 651 C CA . PRO A 1 82 ? -5.762 -15.735 3.490 1.00 96.69 82 PRO A CA 1
ATOM 652 C C . PRO A 1 82 ? -4.395 -16.326 3.121 1.00 96.69 82 PRO A C 1
ATOM 654 O O . PRO A 1 82 ? -4.292 -17.078 2.155 1.00 96.69 82 PRO A O 1
ATOM 657 N N . LEU A 1 83 ? -3.383 -16.035 3.942 1.00 94.50 83 LEU A N 1
ATOM 658 C CA . LEU A 1 83 ? -2.033 -16.601 3.865 1.00 94.50 83 LEU A CA 1
ATOM 659 C C . LEU A 1 83 ? -1.650 -17.222 5.211 1.00 94.50 83 LEU A C 1
ATOM 661 O O . LEU A 1 83 ? -1.997 -16.675 6.262 1.00 94.50 83 LEU A O 1
ATOM 665 N N . GLU A 1 84 ? -0.944 -18.354 5.181 1.00 89.31 84 GLU A N 1
ATOM 666 C CA . GLU A 1 84 ? -0.471 -19.043 6.392 1.00 89.31 84 GLU A CA 1
ATOM 667 C C . GLU A 1 84 ? 0.853 -18.464 6.915 1.00 89.31 84 GLU A C 1
ATOM 669 O O . GLU A 1 84 ? 1.062 -18.415 8.127 1.00 89.31 84 GLU A O 1
ATOM 674 N N . ASP A 1 85 ? 1.713 -17.981 6.020 1.00 92.75 85 ASP A N 1
ATOM 675 C CA . ASP A 1 85 ? 3.096 -17.562 6.275 1.00 92.75 85 ASP A CA 1
ATOM 676 C C . ASP A 1 85 ? 3.391 -16.110 5.864 1.00 92.75 85 ASP A C 1
ATOM 678 O O . ASP A 1 85 ? 4.549 -15.730 5.708 1.00 92.75 85 ASP A O 1
ATOM 682 N N . GLY A 1 86 ? 2.348 -15.281 5.748 1.00 93.62 86 GLY A N 1
ATOM 683 C CA . GLY A 1 86 ? 2.499 -13.869 5.393 1.00 93.62 86 GLY A CA 1
ATOM 684 C C . GLY A 1 86 ? 3.314 -13.066 6.418 1.00 93.62 86 GLY A C 1
ATOM 685 O O . GLY A 1 86 ? 3.319 -13.368 7.616 1.00 93.62 86 GLY A O 1
ATOM 686 N N . ALA A 1 87 ? 3.980 -12.006 5.966 1.00 96.19 87 ALA A N 1
ATOM 687 C CA . ALA A 1 87 ? 4.799 -11.138 6.803 1.00 96.19 87 ALA A CA 1
ATOM 688 C C . ALA A 1 87 ? 3.980 -10.439 7.909 1.00 96.19 87 ALA A C 1
ATOM 690 O O . ALA A 1 87 ? 3.067 -9.649 7.663 1.00 96.19 87 ALA A O 1
ATOM 691 N N . MET A 1 88 ? 4.339 -10.687 9.172 1.00 97.38 88 MET A N 1
ATOM 692 C CA . MET A 1 88 ? 3.618 -10.150 10.331 1.00 97.38 88 MET A CA 1
ATOM 693 C C . MET A 1 88 ? 4.502 -9.246 11.196 1.00 97.38 88 MET A C 1
ATOM 695 O O . MET A 1 88 ? 5.658 -9.583 11.469 1.00 97.38 88 MET A O 1
ATOM 699 N N . PRO A 1 89 ? 3.969 -8.121 11.714 1.00 97.12 89 PRO A N 1
ATOM 700 C CA . PRO A 1 89 ? 4.699 -7.310 12.678 1.00 97.12 89 PRO A CA 1
ATOM 701 C C . PRO A 1 89 ? 4.906 -8.081 13.987 1.00 97.12 89 PRO A C 1
ATOM 703 O O . PRO A 1 89 ? 4.049 -8.852 14.426 1.00 97.12 89 PRO A O 1
ATOM 706 N N . SER A 1 90 ? 6.019 -7.812 14.676 1.00 98.06 90 SER A N 1
ATOM 707 C CA . SER A 1 90 ? 6.227 -8.323 16.038 1.00 98.06 90 SER A CA 1
ATOM 708 C C . SER A 1 90 ? 5.103 -7.867 16.978 1.00 98.06 90 SER A C 1
ATOM 710 O O . SER A 1 90 ? 4.514 -6.805 16.778 1.00 98.06 90 SER A O 1
ATOM 712 N N . ALA A 1 91 ? 4.839 -8.607 18.059 1.00 97.75 91 ALA A N 1
ATOM 713 C CA . ALA A 1 91 ? 3.769 -8.266 19.007 1.00 97.75 91 ALA A CA 1
ATOM 714 C C . ALA A 1 91 ? 3.875 -6.825 19.548 1.00 97.75 91 ALA A C 1
ATOM 716 O O . ALA A 1 91 ? 2.871 -6.127 19.699 1.00 97.75 91 ALA A O 1
ATOM 717 N N . ARG A 1 92 ? 5.107 -6.352 19.787 1.00 98.06 92 ARG A N 1
ATOM 718 C CA . ARG A 1 92 ? 5.376 -4.971 20.202 1.00 98.06 92 ARG A CA 1
ATOM 719 C C . ARG A 1 92 ? 5.011 -3.966 19.107 1.00 98.06 92 ARG A C 1
ATOM 721 O O . ARG A 1 92 ? 4.344 -2.980 19.407 1.00 98.06 92 ARG A O 1
ATOM 728 N N . LEU A 1 93 ? 5.440 -4.206 17.866 1.00 98.19 93 LEU A N 1
ATOM 729 C CA . LEU A 1 93 ? 5.126 -3.324 16.738 1.00 98.19 93 LEU A CA 1
ATOM 730 C C . LEU A 1 93 ? 3.634 -3.333 16.411 1.00 98.19 93 LEU A C 1
ATOM 732 O O . LEU A 1 93 ? 3.076 -2.273 16.163 1.00 98.19 93 LEU A O 1
ATOM 736 N N . ARG A 1 94 ? 2.960 -4.485 16.500 1.00 98.25 94 ARG A N 1
ATOM 737 C CA . ARG A 1 94 ? 1.513 -4.583 16.280 1.00 98.25 94 ARG A CA 1
ATOM 738 C C . ARG A 1 94 ? 0.725 -3.740 17.278 1.00 98.25 94 ARG A C 1
ATOM 740 O O . ARG A 1 94 ? -0.239 -3.089 16.892 1.00 98.25 94 ARG A O 1
ATOM 747 N N . LYS A 1 95 ? 1.129 -3.722 18.552 1.00 98.25 95 LYS A N 1
ATOM 748 C CA . LYS A 1 95 ? 0.484 -2.861 19.553 1.00 98.25 95 LYS A CA 1
ATOM 749 C C . LYS A 1 95 ? 0.595 -1.382 19.164 1.00 98.25 95 LYS A C 1
ATOM 751 O O . LYS A 1 95 ? -0.410 -0.678 19.176 1.00 98.25 95 LYS A O 1
ATOM 756 N N . LEU A 1 96 ? 1.792 -0.949 18.765 1.00 98.38 96 LEU A N 1
ATOM 757 C CA . LEU A 1 96 ? 2.034 0.423 18.318 1.00 98.38 96 LEU A CA 1
ATOM 758 C C . LEU A 1 96 ? 1.269 0.755 17.027 1.00 98.38 96 LEU A C 1
ATOM 760 O O . LEU A 1 96 ? 0.722 1.843 16.903 1.00 98.38 96 LEU A O 1
ATOM 764 N N . GLU A 1 97 ? 1.184 -0.187 16.089 1.00 98.50 97 GLU A N 1
ATOM 765 C CA . GLU A 1 97 ? 0.417 -0.046 14.849 1.00 98.50 97 GLU A CA 1
ATOM 766 C C . GLU A 1 97 ? -1.073 0.195 15.132 1.00 98.50 97 GLU A C 1
ATOM 768 O O . GLU A 1 97 ? -1.679 1.057 14.502 1.00 98.50 97 GLU A O 1
ATOM 773 N N . VAL A 1 98 ? -1.675 -0.513 16.094 1.00 98.25 98 VAL A N 1
ATOM 774 C CA . VAL A 1 98 ? -3.082 -0.293 16.479 1.00 98.25 98 VAL A CA 1
ATOM 775 C C . VAL A 1 98 ? -3.280 1.093 17.101 1.00 98.25 98 VAL A C 1
ATOM 777 O O . VAL A 1 98 ? -4.244 1.781 16.768 1.00 98.25 98 VAL A O 1
ATOM 780 N N . GLU A 1 99 ? -2.367 1.524 17.975 1.00 98.25 99 GLU A N 1
ATOM 781 C CA . GLU A 1 99 ? -2.389 2.873 18.559 1.00 98.25 99 GLU A CA 1
ATOM 782 C C . GLU A 1 99 ? -2.267 3.952 17.470 1.00 98.25 99 GLU A C 1
ATOM 784 O O . GLU A 1 99 ? -3.055 4.899 17.449 1.00 98.25 99 GLU A O 1
ATOM 789 N N . ALA A 1 100 ? -1.348 3.766 16.518 1.00 98.31 100 ALA A N 1
ATOM 790 C CA . ALA A 1 100 ? -1.154 4.668 15.389 1.00 98.31 100 ALA A CA 1
ATOM 791 C C . ALA A 1 100 ? -2.388 4.729 14.478 1.00 98.31 100 ALA A C 1
ATOM 793 O O . ALA A 1 100 ? -2.825 5.825 14.137 1.00 98.31 100 ALA A O 1
ATOM 794 N N . ASN A 1 101 ? -2.993 3.587 14.130 1.00 97.94 101 ASN A N 1
ATOM 795 C CA . ASN A 1 101 ? -4.205 3.559 13.305 1.00 97.94 101 ASN A CA 1
ATOM 796 C C . ASN A 1 101 ? -5.338 4.362 13.953 1.00 97.94 101 ASN A C 1
ATOM 798 O O . ASN A 1 101 ? -5.962 5.173 13.281 1.00 97.94 101 ASN A O 1
ATOM 802 N N . ASN A 1 102 ? -5.561 4.212 15.261 1.00 97.00 102 ASN A N 1
ATOM 803 C CA . ASN A 1 102 ? -6.592 4.983 15.964 1.00 97.00 102 ASN A CA 1
ATOM 804 C C . ASN A 1 102 ? -6.293 6.492 15.998 1.00 97.00 102 ASN A C 1
ATOM 806 O O . ASN A 1 102 ? -7.219 7.301 15.934 1.00 97.00 102 ASN A O 1
ATOM 810 N N . ALA A 1 103 ? -5.021 6.881 16.126 1.00 98.00 103 ALA A N 1
ATOM 811 C CA . ALA A 1 103 ? -4.617 8.285 16.116 1.00 98.00 103 ALA A CA 1
ATOM 812 C C . ALA A 1 103 ? -4.768 8.917 14.721 1.00 98.00 103 ALA A C 1
ATOM 814 O O . ALA A 1 103 ? -5.296 10.022 14.598 1.00 98.00 103 ALA A O 1
ATOM 815 N N . PHE A 1 104 ? -4.352 8.211 13.666 1.00 97.75 104 PHE A N 1
ATOM 816 C CA . PHE A 1 104 ? -4.472 8.697 12.292 1.00 97.75 104 PHE A CA 1
ATOM 817 C C . PHE A 1 104 ? -5.912 8.672 11.767 1.00 97.75 104 PHE A C 1
ATOM 819 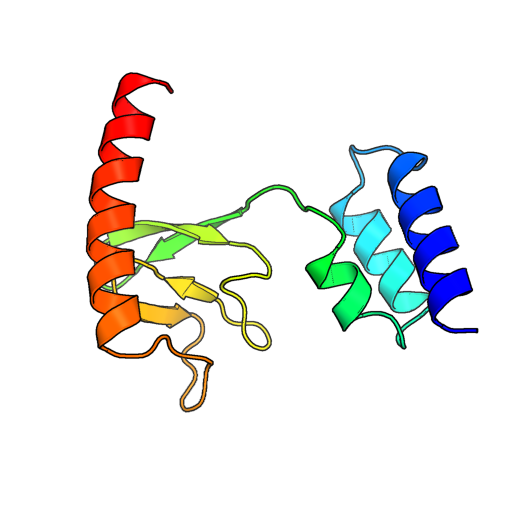O O . PHE A 1 104 ? -6.254 9.522 10.952 1.00 97.75 104 PHE A O 1
ATOM 826 N N . ASP A 1 105 ? -6.769 7.773 12.257 1.00 96.31 105 ASP A N 1
ATOM 827 C CA . ASP A 1 105 ? -8.208 7.777 11.946 1.00 96.31 105 ASP A CA 1
ATOM 828 C C . ASP A 1 105 ? -8.877 9.057 12.480 1.00 96.31 105 ASP A C 1
ATOM 830 O O . ASP A 1 105 ? -9.609 9.721 11.753 1.00 96.31 105 ASP A O 1
ATOM 834 N N . GLN A 1 106 ? -8.525 9.485 13.701 1.00 97.00 106 GLN A N 1
ATOM 835 C CA . GLN A 1 106 ? -8.970 10.775 14.247 1.00 97.00 106 GLN A CA 1
ATOM 836 C C . GLN A 1 106 ? -8.405 11.959 13.459 1.00 97.00 106 GLN A C 1
ATOM 838 O O . GLN A 1 106 ? -9.122 12.912 13.176 1.00 97.00 106 GLN A O 1
ATOM 843 N N . TYR A 1 107 ? -7.120 11.915 13.100 1.00 97.75 107 TYR A N 1
ATOM 844 C CA . TYR A 1 107 ? -6.510 12.957 12.273 1.00 97.75 107 TYR A CA 1
ATOM 845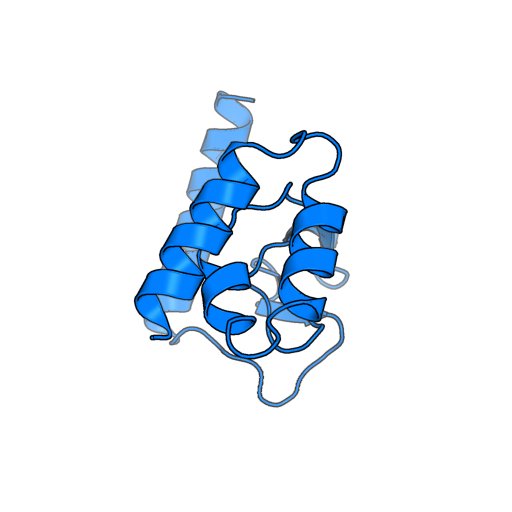 C C . TYR A 1 107 ? -7.209 13.084 10.916 1.00 97.75 107 TYR A C 1
ATOM 847 O O . TYR A 1 107 ? -7.484 14.200 10.481 1.00 97.75 107 TYR A O 1
ATOM 855 N N . ARG A 1 108 ? -7.528 11.954 10.272 1.00 96.31 108 ARG A N 1
ATOM 856 C CA . ARG A 1 108 ? -8.277 11.934 9.015 1.00 96.31 108 ARG A CA 1
ATOM 857 C C . ARG A 1 108 ? -9.593 12.680 9.182 1.00 96.31 108 ARG A C 1
ATOM 859 O O . ARG A 1 108 ? -9.819 13.618 8.434 1.00 96.31 108 ARG A O 1
ATOM 866 N N . ASP A 1 109 ? -10.391 12.317 10.185 1.00 95.94 109 ASP A N 1
ATOM 867 C CA . ASP A 1 109 ? -11.708 12.924 10.425 1.00 95.94 109 ASP A CA 1
ATOM 868 C C . ASP A 1 109 ? -11.637 14.436 10.722 1.00 95.94 109 ASP A C 1
ATOM 870 O O . ASP A 1 109 ? -12.609 15.161 10.522 1.00 95.94 109 ASP A O 1
ATOM 874 N N . LEU A 1 110 ? -10.495 14.928 11.214 1.00 95.25 110 LEU A N 1
ATOM 875 C CA . LEU A 1 110 ? -10.270 16.351 11.475 1.00 95.25 110 LEU A CA 1
ATOM 876 C C . LEU A 1 110 ? -9.810 17.138 10.239 1.00 95.25 110 LEU A C 1
ATOM 878 O O . LEU A 1 110 ? -9.944 18.363 10.225 1.00 95.25 110 LEU A O 1
ATOM 882 N N . CYS A 1 111 ? -9.215 16.479 9.243 1.00 93.50 111 CYS A N 1
ATOM 883 C CA . CYS A 1 111 ? -8.512 17.143 8.141 1.00 93.50 111 CYS A CA 1
ATOM 884 C C . CYS A 1 111 ? -9.056 16.832 6.738 1.00 93.50 111 CYS A C 1
ATOM 886 O O . CYS A 1 111 ? -8.695 17.556 5.808 1.00 93.50 111 CYS A O 1
ATOM 888 N N . PHE A 1 112 ? -9.893 15.806 6.574 1.00 90.12 112 PHE A N 1
ATOM 889 C CA . PHE A 1 112 ? -10.438 15.343 5.293 1.00 90.12 112 PHE A CA 1
ATOM 890 C C . PHE A 1 112 ? -11.929 15.024 5.416 1.00 90.12 112 PHE A C 1
ATOM 892 O O . PHE A 1 112 ? -12.646 15.270 4.420 1.00 90.12 112 PHE A O 1
#

Mean predicted aligned error: 3.76 Å